Protein AF-A0A3E0Q5H1-F1 (afdb_monomer)

Foldseek 3Di:
DPPPPDPDDPPQDPVRVVVVVVVVVVVLVQQLVLQCLAPQLVVQCPDPVAPRHNVVCSVFNWWWFDAQFKIKTGTPVVRCVVCVPPDRHDDGDTHHHHNHHDDDRPDIDMGTDPPHPVVVVVVVLVVVLVLLDPVQSVLSVVPVVDDPVVSVVPDDPVNVVSVVVRVVD

Secondary structure (DSSP, 8-state):
-------PPTT--HHHHHHHHHHHHHHHHHHHHHHHT-HHHHHHHH-TTSS--HHHHHHS-EEEEE-SSEEEEEEHHHHHHHHTT---SS--EEEPPPTT----SSS-EEEE-TT-HHHHHHHHHHHHHHHHHHHHTHHHHHHHHS-HHHHHHT--HHHHHHHHHHS--

Structure (mmCIF, N/CA/C/O backbone):
data_AF-A0A3E0Q5H1-F1
#
_entry.id   AF-A0A3E0Q5H1-F1
#
loop_
_atom_site.group_PDB
_atom_site.id
_atom_site.type_symbol
_atom_site.label_atom_id
_atom_site.label_alt_id
_atom_site.label_comp_id
_atom_site.label_asym_i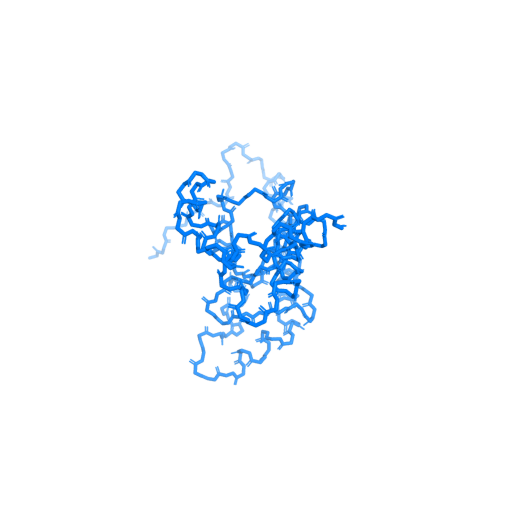d
_atom_site.label_entity_id
_atom_site.label_seq_id
_atom_site.pdbx_PDB_ins_code
_atom_site.Cartn_x
_atom_site.Cartn_y
_atom_site.Cartn_z
_atom_site.occupancy
_atom_site.B_iso_or_equiv
_atom_site.auth_seq_id
_atom_site.auth_comp_id
_atom_site.auth_asym_id
_atom_site.auth_atom_id
_atom_site.pdbx_PDB_model_num
ATOM 1 N N . MET A 1 1 ? 2.145 16.270 -31.213 1.00 40.28 1 MET A N 1
ATOM 2 C CA . MET A 1 1 ? 3.213 15.484 -30.562 1.00 40.28 1 MET A CA 1
ATOM 3 C C . MET A 1 1 ? 3.253 15.881 -29.100 1.00 40.28 1 MET A C 1
ATOM 5 O O . MET A 1 1 ? 3.239 17.083 -28.852 1.00 40.28 1 MET A O 1
ATOM 9 N N . PRO A 1 2 ? 3.232 14.939 -28.144 1.00 44.12 2 PRO A N 1
ATOM 10 C CA . PRO A 1 2 ? 3.470 15.303 -26.755 1.00 44.12 2 PRO A CA 1
ATOM 11 C C . PRO A 1 2 ? 4.895 15.873 -26.646 1.00 44.12 2 PRO A C 1
ATOM 13 O O . PRO A 1 2 ? 5.780 15.399 -27.365 1.00 44.12 2 PRO A O 1
ATOM 16 N N . PRO A 1 3 ? 5.130 16.910 -25.826 1.00 48.12 3 PRO A N 1
ATOM 17 C CA . PRO A 1 3 ? 6.466 17.459 -25.647 1.00 48.12 3 PRO A CA 1
ATOM 18 C C . PRO A 1 3 ? 7.399 16.336 -25.187 1.00 48.12 3 PRO A C 1
ATOM 20 O O . PRO A 1 3 ? 7.124 15.653 -24.199 1.00 48.12 3 PRO A O 1
ATOM 23 N N . HIS A 1 4 ? 8.488 16.115 -25.927 1.00 56.28 4 HIS A N 1
ATOM 24 C CA . HIS A 1 4 ? 9.562 15.225 -25.504 1.00 56.28 4 HIS A CA 1
ATOM 25 C C . HIS A 1 4 ? 10.225 15.849 -24.276 1.00 56.28 4 HIS A C 1
ATOM 27 O O . HIS A 1 4 ? 11.179 16.616 -24.386 1.00 56.28 4 HIS A O 1
ATOM 33 N N . HIS A 1 5 ? 9.695 15.557 -23.091 1.00 72.00 5 HIS A N 1
ATOM 34 C CA . HIS A 1 5 ? 10.405 15.839 -21.858 1.00 72.00 5 HIS A CA 1
ATOM 35 C C . HIS A 1 5 ? 11.673 14.986 -21.869 1.00 72.00 5 HIS A C 1
ATOM 37 O O . HIS A 1 5 ? 11.610 13.755 -21.873 1.00 72.00 5 HIS A O 1
ATOM 43 N N . SER A 1 6 ? 12.829 15.646 -21.944 1.00 82.94 6 SER A N 1
ATOM 44 C CA . SER A 1 6 ? 14.112 14.967 -21.809 1.00 82.94 6 SER A CA 1
ATOM 45 C C . SER A 1 6 ? 14.148 14.247 -20.463 1.00 82.94 6 SER A C 1
ATOM 47 O O . SER A 1 6 ? 13.883 14.848 -19.425 1.00 82.94 6 SER A O 1
ATOM 49 N N . LEU A 1 7 ? 14.486 12.957 -20.481 1.00 87.12 7 LEU A N 1
ATOM 50 C CA . LEU A 1 7 ? 14.684 12.157 -19.269 1.00 87.12 7 LEU A CA 1
ATOM 51 C C . LEU A 1 7 ? 16.069 12.381 -18.641 1.00 87.12 7 LEU A C 1
ATOM 53 O O . LEU A 1 7 ? 16.389 11.737 -17.638 1.00 87.12 7 LEU A O 1
ATOM 57 N N . ARG A 1 8 ? 16.909 13.229 -19.251 1.00 90.94 8 ARG A N 1
ATOM 58 C CA . ARG A 1 8 ? 18.244 13.582 -18.752 1.00 90.94 8 ARG A CA 1
ATOM 59 C C . ARG A 1 8 ? 18.145 14.597 -17.623 1.00 90.94 8 ARG A C 1
ATOM 61 O O . ARG A 1 8 ? 17.337 15.522 -17.690 1.00 90.94 8 ARG A O 1
ATOM 68 N N . PHE A 1 9 ? 18.997 14.440 -16.617 1.00 91.69 9 PHE A N 1
ATOM 69 C CA . PHE A 1 9 ? 19.185 15.484 -15.614 1.00 91.69 9 PHE A CA 1
ATOM 70 C C . PHE A 1 9 ? 20.115 16.585 -16.148 1.00 91.69 9 PHE A C 1
ATOM 72 O O . PHE A 1 9 ? 20.921 16.315 -17.045 1.00 91.69 9 PHE A O 1
ATOM 79 N N . PRO A 1 10 ? 20.013 17.826 -15.633 1.00 92.25 10 PRO A N 1
ATOM 80 C CA . PRO A 1 10 ? 20.987 18.868 -15.940 1.00 92.25 10 PRO A CA 1
ATOM 81 C C . PRO A 1 10 ? 22.409 18.373 -15.652 1.00 92.25 10 PRO A C 1
ATOM 83 O O . PRO A 1 10 ? 22.630 17.731 -14.628 1.00 92.25 10 PRO A O 1
ATOM 86 N N . GLU A 1 11 ? 23.344 18.655 -16.564 1.00 92.19 11 GLU A N 1
ATOM 87 C CA . GLU A 1 11 ? 24.779 18.330 -16.430 1.00 92.19 11 GLU A CA 1
ATOM 88 C C . GLU A 1 11 ? 25.123 16.826 -16.386 1.00 92.19 11 GLU A C 1
ATOM 90 O O . GLU A 1 11 ? 26.264 16.445 -16.133 1.00 92.19 11 GLU A O 1
ATOM 95 N N . GLU A 1 12 ? 24.165 15.943 -16.676 1.00 94.44 12 GLU A N 1
ATOM 96 C CA . GLU A 1 12 ? 24.401 14.500 -16.692 1.00 94.44 12 GLU A CA 1
ATOM 97 C C . GLU A 1 12 ? 25.233 14.072 -17.912 1.00 94.44 12 GLU A C 1
ATOM 99 O O . GLU A 1 12 ? 24.837 14.294 -19.064 1.00 94.44 12 GLU A O 1
ATOM 104 N N . THR A 1 13 ? 26.368 13.407 -17.665 1.00 96.06 13 THR A N 1
ATOM 105 C CA . THR A 1 13 ? 27.191 12.830 -18.737 1.00 96.06 13 THR A CA 1
ATOM 106 C C . THR A 1 13 ? 26.447 11.712 -19.464 1.00 96.06 13 THR A C 1
ATOM 108 O O . THR A 1 13 ? 25.480 11.133 -18.959 1.00 96.06 13 THR A O 1
ATOM 111 N N . GLU A 1 14 ? 26.892 11.377 -20.672 1.00 94.56 14 GLU A N 1
ATOM 112 C CA . GLU A 1 14 ? 26.275 10.302 -21.446 1.00 94.56 14 GLU A CA 1
ATOM 113 C C . GLU A 1 14 ? 26.394 8.940 -20.750 1.00 94.56 14 GLU A C 1
ATOM 115 O O . GLU A 1 14 ? 25.411 8.197 -20.681 1.00 94.56 14 GLU A O 1
ATOM 120 N N . GLU A 1 15 ? 27.550 8.644 -20.156 1.00 96.06 15 GLU A N 1
ATOM 121 C CA . GLU A 1 15 ? 27.784 7.415 -19.400 1.00 96.06 15 GLU A CA 1
ATOM 122 C C . GLU A 1 15 ? 26.885 7.340 -18.161 1.00 96.06 15 GLU A C 1
ATOM 124 O O . GLU A 1 15 ? 26.296 6.291 -17.885 1.00 96.06 15 GLU A O 1
ATOM 129 N N . ALA A 1 16 ? 26.731 8.453 -17.433 1.00 95.19 16 ALA A N 1
ATOM 130 C CA . ALA A 1 16 ? 25.869 8.524 -16.257 1.00 95.19 16 ALA A CA 1
ATOM 131 C C . ALA A 1 16 ? 24.393 8.315 -16.629 1.00 95.19 16 ALA A C 1
ATOM 133 O O . ALA A 1 16 ? 23.703 7.512 -15.989 1.00 95.19 16 ALA A O 1
ATOM 134 N N . PHE A 1 17 ? 23.938 8.966 -17.705 1.00 95.00 17 PHE A N 1
ATOM 135 C CA . PHE A 1 17 ? 22.589 8.802 -18.239 1.00 95.00 17 PHE A CA 1
ATOM 136 C C . PHE A 1 17 ? 22.320 7.354 -18.646 1.00 95.00 17 PHE A C 1
ATOM 138 O O . PHE A 1 17 ? 21.333 6.761 -18.204 1.00 95.00 17 PHE A O 1
ATOM 145 N N . ARG A 1 18 ? 23.215 6.757 -19.443 1.00 95.00 18 ARG A N 1
ATOM 146 C CA . ARG A 1 18 ? 23.083 5.371 -19.903 1.00 95.00 18 ARG A CA 1
ATOM 147 C C . ARG A 1 18 ? 23.010 4.404 -18.726 1.00 95.00 18 ARG A C 1
ATOM 149 O O . ARG A 1 18 ? 22.063 3.624 -18.638 1.00 95.00 18 ARG A O 1
ATOM 156 N N . ALA A 1 19 ? 23.941 4.516 -17.780 1.00 95.00 19 ALA A N 1
ATOM 157 C CA . ALA A 1 19 ? 23.970 3.655 -16.605 1.00 95.00 19 ALA A CA 1
ATOM 158 C C . ALA A 1 19 ? 22.699 3.805 -15.748 1.00 95.00 19 ALA A C 1
ATOM 160 O O . ALA A 1 19 ? 22.205 2.829 -15.181 1.00 95.00 19 ALA A O 1
ATOM 161 N N . ARG A 1 20 ? 22.135 5.016 -15.645 1.00 95.50 20 ARG A N 1
ATOM 162 C CA . ARG A 1 20 ? 20.870 5.241 -14.937 1.00 95.50 20 ARG A CA 1
ATOM 163 C C . ARG A 1 20 ? 19.684 4.626 -15.672 1.00 95.50 20 ARG A C 1
ATOM 165 O O . ARG A 1 20 ? 18.890 3.951 -15.022 1.00 95.50 20 ARG A O 1
ATOM 172 N N . VAL A 1 21 ? 19.554 4.835 -16.982 1.00 94.94 21 VAL A N 1
ATOM 173 C CA . VAL A 1 21 ? 18.447 4.274 -17.775 1.00 94.94 21 VAL A CA 1
ATOM 174 C C . VAL A 1 21 ? 18.481 2.750 -17.750 1.00 94.94 21 VAL A C 1
ATOM 176 O O . VAL A 1 21 ? 17.442 2.139 -17.522 1.00 94.94 21 VAL A O 1
ATOM 179 N N . GLU A 1 22 ? 19.656 2.133 -17.895 1.00 95.25 22 GLU A N 1
ATOM 180 C CA . GLU A 1 22 ? 19.814 0.676 -17.806 1.00 95.25 22 GLU A CA 1
ATOM 181 C C . GLU A 1 22 ? 19.357 0.149 -16.436 1.00 95.25 22 GLU A C 1
ATOM 183 O O . GLU A 1 22 ? 18.549 -0.780 -16.365 1.00 95.25 22 GLU A O 1
ATOM 188 N N . ARG A 1 23 ? 19.778 0.792 -15.336 1.00 94.81 23 ARG A N 1
ATOM 189 C CA . ARG A 1 23 ? 19.316 0.428 -13.984 1.00 94.81 23 ARG A CA 1
ATOM 190 C C . ARG A 1 23 ? 17.805 0.590 -13.820 1.00 94.81 23 ARG A C 1
ATOM 192 O O . ARG A 1 23 ? 17.149 -0.303 -13.287 1.00 94.81 23 ARG A O 1
ATOM 199 N N . VAL A 1 24 ? 17.245 1.712 -14.270 1.00 93.38 24 VAL A N 1
ATOM 200 C CA . VAL A 1 24 ? 15.806 1.991 -14.157 1.00 93.38 24 VAL A CA 1
ATOM 201 C C . VAL A 1 24 ? 14.990 1.004 -14.989 1.00 93.38 24 VAL A C 1
ATOM 203 O O . VAL A 1 24 ? 13.967 0.532 -14.508 1.00 93.38 24 VAL A O 1
ATOM 206 N N . ALA A 1 25 ? 15.448 0.636 -16.187 1.00 94.12 25 ALA A N 1
ATOM 207 C CA . ALA A 1 25 ? 14.776 -0.345 -17.033 1.00 94.12 25 ALA A CA 1
ATOM 208 C C . ALA A 1 25 ? 14.705 -1.726 -16.363 1.00 94.12 25 ALA A C 1
ATOM 210 O O . ALA A 1 25 ? 13.656 -2.369 -16.386 1.00 94.12 25 ALA A O 1
ATOM 211 N N . VAL A 1 26 ? 15.791 -2.158 -15.711 1.00 95.75 26 VAL A N 1
ATOM 212 C CA . VAL A 1 26 ? 15.808 -3.413 -14.942 1.00 95.75 26 VAL A CA 1
ATOM 213 C C . VAL A 1 26 ? 14.817 -3.355 -13.781 1.00 95.75 26 VAL A C 1
ATOM 215 O O . VAL A 1 26 ? 14.027 -4.283 -13.614 1.00 95.75 26 VAL A O 1
ATOM 218 N N . ILE A 1 27 ? 14.814 -2.263 -13.012 1.00 95.12 27 ILE A N 1
ATOM 219 C CA . ILE A 1 27 ? 13.880 -2.077 -11.892 1.00 95.12 27 ILE A CA 1
ATOM 220 C C . ILE A 1 27 ? 12.432 -2.081 -12.396 1.00 95.12 27 ILE A C 1
ATOM 222 O O . ILE A 1 27 ? 11.606 -2.819 -11.868 1.00 95.12 27 ILE A O 1
ATOM 226 N N . ALA A 1 28 ? 12.128 -1.307 -13.439 1.00 94.75 28 ALA A N 1
ATOM 227 C CA . ALA A 1 28 ? 10.790 -1.217 -14.015 1.00 94.75 28 ALA A CA 1
ATOM 228 C C . ALA A 1 28 ? 10.285 -2.586 -14.487 1.00 94.75 28 ALA A C 1
ATOM 230 O O . ALA A 1 28 ? 9.157 -2.958 -14.171 1.00 94.75 28 ALA A O 1
ATOM 231 N N . ARG A 1 29 ? 11.136 -3.367 -15.168 1.00 97.06 29 ARG A N 1
ATOM 232 C CA . ARG A 1 29 ? 10.801 -4.733 -15.585 1.00 97.06 29 ARG A CA 1
ATOM 233 C C . ARG A 1 29 ? 10.424 -5.609 -14.390 1.00 97.06 29 ARG A C 1
ATOM 235 O O . ARG A 1 29 ? 9.367 -6.225 -14.419 1.00 97.06 29 ARG A O 1
ATOM 242 N N . VAL A 1 30 ? 11.238 -5.607 -13.333 1.00 97.81 30 VAL A N 1
ATOM 243 C CA . VAL A 1 30 ? 10.979 -6.403 -12.119 1.00 97.81 30 VAL A CA 1
ATOM 244 C C . VAL A 1 30 ? 9.661 -6.003 -11.452 1.00 97.81 30 VAL A C 1
ATOM 246 O O . VAL A 1 30 ? 8.897 -6.870 -11.037 1.00 97.81 30 VAL A O 1
ATOM 249 N N . LEU A 1 31 ? 9.365 -4.703 -11.362 1.00 97.56 31 LEU A N 1
ATOM 250 C CA . LEU A 1 31 ? 8.116 -4.221 -10.761 1.00 97.56 31 LEU A CA 1
ATOM 251 C C . LEU A 1 31 ? 6.886 -4.626 -11.586 1.00 97.56 31 LEU A C 1
ATOM 253 O O . LEU A 1 31 ? 5.883 -5.048 -11.014 1.00 97.56 31 LEU A O 1
ATOM 257 N N . VAL A 1 32 ? 6.969 -4.535 -12.916 1.00 97.44 32 VAL A N 1
ATOM 258 C CA . VAL A 1 32 ? 5.885 -4.936 -13.825 1.00 97.44 32 VAL A CA 1
ATOM 259 C C . VAL A 1 32 ? 5.655 -6.444 -13.786 1.00 97.44 32 VAL A C 1
ATOM 261 O O . VAL A 1 32 ? 4.514 -6.878 -13.649 1.00 97.44 32 VAL A O 1
ATOM 264 N N . GLU A 1 33 ? 6.715 -7.248 -13.874 1.00 98.06 33 GLU A N 1
ATOM 265 C CA . GLU A 1 33 ? 6.614 -8.711 -13.812 1.00 98.06 33 GLU A CA 1
ATOM 266 C C . GLU A 1 33 ? 5.992 -9.165 -12.487 1.00 98.06 33 GLU A C 1
ATOM 268 O O . GLU A 1 33 ? 5.063 -9.970 -12.487 1.00 98.06 33 GLU A O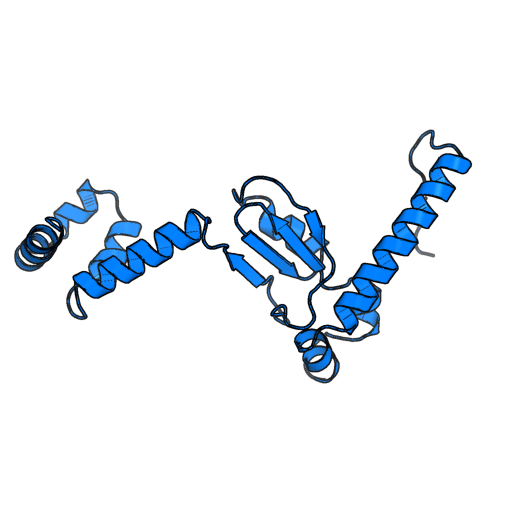 1
ATOM 273 N N . ALA A 1 34 ? 6.429 -8.588 -11.365 1.00 98.25 34 ALA A N 1
ATOM 274 C CA . ALA A 1 34 ? 5.861 -8.880 -10.053 1.00 98.25 34 ALA A CA 1
ATOM 275 C C . ALA A 1 34 ? 4.386 -8.457 -9.929 1.00 98.25 34 ALA A C 1
ATOM 277 O O . ALA A 1 34 ? 3.588 -9.180 -9.337 1.00 98.25 34 ALA A O 1
ATOM 278 N N . CYS A 1 35 ? 4.008 -7.312 -10.507 1.00 97.50 35 CYS A N 1
ATOM 279 C CA . CYS A 1 35 ? 2.617 -6.863 -10.548 1.00 97.50 35 CYS A CA 1
ATOM 280 C C . CYS A 1 35 ? 1.730 -7.852 -11.316 1.00 97.50 35 CYS A C 1
ATOM 282 O O . CYS A 1 35 ? 0.661 -8.205 -10.835 1.00 97.50 35 CYS A O 1
ATOM 284 N N . LEU A 1 36 ? 2.167 -8.319 -12.490 1.00 97.44 36 LEU A N 1
ATOM 285 C CA . LEU A 1 36 ? 1.400 -9.258 -13.319 1.00 97.44 36 LEU A CA 1
ATOM 286 C C . LEU A 1 36 ? 1.370 -10.684 -12.744 1.00 97.44 36 LEU A C 1
ATOM 288 O O . LEU A 1 36 ? 0.468 -11.459 -13.058 1.00 97.44 36 LEU A O 1
ATOM 292 N N . ALA A 1 37 ? 2.338 -11.037 -11.898 1.00 97.94 37 ALA A N 1
ATOM 293 C CA . ALA A 1 37 ? 2.385 -12.321 -11.202 1.00 97.94 37 ALA A CA 1
ATOM 294 C C . ALA A 1 37 ? 1.502 -12.377 -9.939 1.00 97.94 37 ALA A C 1
ATOM 296 O O . ALA A 1 37 ? 1.332 -13.452 -9.368 1.00 97.94 37 ALA A O 1
ATOM 297 N N . ASN A 1 38 ? 0.964 -11.247 -9.472 1.00 98.25 38 ASN A N 1
ATOM 298 C CA . ASN A 1 38 ? 0.113 -11.206 -8.286 1.00 98.25 38 ASN A CA 1
ATOM 299 C C . ASN A 1 38 ? -1.295 -11.747 -8.573 1.00 98.25 38 ASN A C 1
ATOM 301 O O . ASN A 1 38 ? -1.920 -11.366 -9.563 1.00 98.25 38 ASN A O 1
ATOM 305 N N . HIS A 1 39 ? -1.807 -12.593 -7.676 1.00 97.88 39 HIS A N 1
ATOM 306 C CA . HIS A 1 39 ? -3.093 -13.272 -7.849 1.00 97.88 39 HIS A CA 1
ATOM 307 C C . HIS A 1 39 ? -4.266 -12.287 -7.922 1.00 97.88 39 HIS A C 1
ATOM 309 O O . HIS A 1 39 ? -5.073 -12.364 -8.845 1.00 97.88 39 HIS A O 1
ATOM 315 N N . CYS A 1 40 ? -4.324 -11.304 -7.017 1.00 96.88 40 CYS A N 1
ATOM 316 C CA . CYS A 1 40 ? -5.386 -10.300 -7.032 1.00 96.88 40 CYS A CA 1
ATOM 317 C C . CYS A 1 40 ? -5.329 -9.451 -8.309 1.00 96.88 40 CYS A C 1
ATOM 319 O O . CYS A 1 40 ? -6.360 -9.182 -8.906 1.00 96.88 40 CYS A O 1
ATOM 321 N N . VAL A 1 41 ? -4.142 -9.058 -8.784 1.00 96.81 41 VAL A N 1
ATOM 322 C CA . VAL A 1 41 ? -4.017 -8.315 -10.052 1.00 96.81 41 VAL A CA 1
ATOM 323 C C . VAL A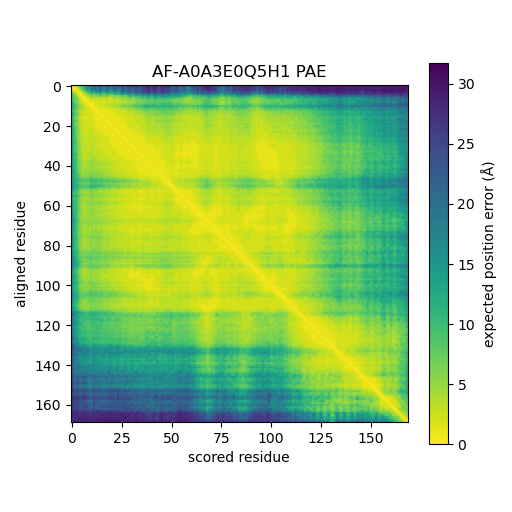 1 41 ? -4.526 -9.136 -11.236 1.00 96.81 41 VAL A C 1
ATOM 325 O O . VAL A 1 41 ? -5.205 -8.587 -12.098 1.00 96.81 41 VAL A O 1
ATOM 328 N N . GLN A 1 42 ? -4.238 -10.438 -11.283 1.00 97.50 42 GLN A N 1
ATOM 329 C CA . GLN A 1 42 ? -4.758 -11.314 -12.336 1.00 97.50 42 GLN A CA 1
ATOM 330 C C . GLN A 1 42 ? -6.286 -11.408 -12.294 1.00 97.50 42 GLN A C 1
ATOM 332 O O . GLN A 1 42 ? -6.925 -11.304 -13.337 1.00 97.50 42 GLN A O 1
ATOM 337 N N . GLU A 1 43 ? -6.877 -11.551 -11.106 1.00 97.00 43 GLU A N 1
ATOM 338 C CA . GLU A 1 43 ? -8.335 -11.513 -10.929 1.00 97.00 43 GLU A CA 1
ATOM 339 C C . GLU A 1 43 ? -8.922 -10.185 -11.424 1.00 97.00 43 GLU A C 1
ATOM 341 O O . GLU A 1 43 ? -9.869 -10.189 -12.204 1.00 97.00 43 GLU A O 1
ATOM 346 N N . LEU A 1 44 ? -8.305 -9.058 -11.052 1.00 95.81 44 LEU A N 1
ATOM 347 C CA . LEU A 1 44 ? -8.732 -7.719 -11.463 1.00 95.81 44 LEU A CA 1
ATOM 348 C C . LEU A 1 44 ? -8.622 -7.490 -12.977 1.00 95.81 44 LEU A C 1
ATOM 350 O O . LEU A 1 44 ? -9.465 -6.805 -13.541 1.00 95.81 44 LEU A O 1
ATOM 354 N N . ILE A 1 45 ? -7.594 -8.036 -13.636 1.00 96.31 45 ILE A N 1
ATOM 355 C CA . ILE A 1 45 ? -7.431 -7.956 -15.100 1.00 96.31 45 ILE A CA 1
ATOM 356 C C . ILE A 1 45 ? -8.498 -8.786 -15.824 1.00 96.31 45 ILE A C 1
ATOM 358 O O . ILE A 1 45 ? -8.921 -8.422 -16.921 1.00 96.31 45 ILE A O 1
ATOM 362 N N . ASN A 1 46 ? -8.909 -9.909 -15.236 1.00 96.06 46 ASN A N 1
ATOM 363 C CA . ASN A 1 46 ? -9.909 -10.800 -15.820 1.00 96.06 46 ASN A CA 1
ATOM 364 C C . ASN A 1 46 ? -11.351 -10.315 -15.601 1.00 96.06 46 ASN A C 1
ATOM 366 O O . ASN A 1 46 ? -12.269 -10.878 -16.200 1.00 96.06 46 ASN A O 1
ATOM 370 N N . ASP A 1 47 ? -11.557 -9.291 -14.772 1.00 95.06 47 ASP A N 1
ATOM 371 C CA . ASP A 1 47 ? -12.860 -8.679 -14.537 1.00 95.06 47 ASP A CA 1
ATOM 372 C C . ASP A 1 47 ? -13.112 -7.524 -15.531 1.00 95.06 47 ASP A C 1
ATOM 374 O O . ASP A 1 47 ? -12.473 -6.470 -15.435 1.00 95.06 47 ASP A O 1
ATOM 378 N N . PRO A 1 48 ? -14.052 -7.675 -16.487 1.00 91.69 48 PRO A N 1
ATOM 379 C CA . PRO A 1 48 ? -14.326 -6.651 -17.491 1.00 91.69 48 PRO A CA 1
ATOM 380 C C . PRO A 1 48 ? -15.013 -5.397 -16.926 1.00 91.69 48 PRO A C 1
ATOM 382 O O . PRO A 1 48 ? -15.076 -4.385 -17.626 1.00 91.69 48 PRO A O 1
ATOM 385 N N . GLU A 1 49 ? -15.546 -5.438 -15.700 1.00 92.94 49 GLU A N 1
ATOM 386 C CA . GLU A 1 49 ? -16.181 -4.280 -15.057 1.00 92.94 49 GLU A CA 1
ATOM 387 C C . GLU A 1 49 ? -15.159 -3.341 -14.398 1.00 92.94 49 GLU A C 1
ATOM 389 O O . GLU A 1 49 ? -15.494 -2.213 -14.019 1.00 92.94 49 GLU A O 1
ATOM 394 N N . LEU A 1 50 ? -13.903 -3.779 -14.272 1.00 89.62 50 LEU A N 1
ATOM 395 C CA . LEU A 1 50 ? -12.854 -3.045 -13.580 1.00 89.62 50 LEU A CA 1
ATOM 396 C C . LEU A 1 50 ? -11.875 -2.384 -14.562 1.00 89.62 50 LEU A C 1
ATOM 398 O O . LEU A 1 50 ? -11.567 -2.917 -15.625 1.00 89.62 50 LEU A O 1
ATOM 402 N N . PRO A 1 51 ? -11.307 -1.213 -14.215 1.00 83.69 51 PRO A N 1
ATOM 403 C CA . PRO A 1 51 ? -10.372 -0.492 -15.083 1.00 83.69 51 PRO A CA 1
ATOM 404 C C . PRO A 1 51 ? -8.954 -1.106 -15.110 1.00 83.69 51 PRO A C 1
ATOM 406 O O . PRO A 1 51 ? -7.989 -0.441 -15.510 1.00 83.69 51 PRO A O 1
ATOM 409 N N . TYR A 1 52 ? -8.799 -2.356 -14.669 1.00 87.75 52 TYR A N 1
ATOM 410 C CA . TYR A 1 52 ? -7.529 -3.070 -14.651 1.00 87.75 52 TYR A CA 1
ATOM 411 C C . TYR A 1 52 ? -7.314 -3.779 -15.983 1.00 87.75 52 TYR A C 1
ATOM 413 O O . TYR A 1 52 ? -8.085 -4.627 -16.404 1.00 87.75 52 TYR A O 1
ATOM 421 N N . THR A 1 53 ? -6.227 -3.430 -16.661 1.00 93.31 53 THR A N 1
ATOM 422 C CA . THR A 1 53 ? -5.796 -4.123 -17.875 1.00 93.31 53 THR A CA 1
ATOM 423 C C . THR A 1 53 ? -4.313 -4.411 -17.764 1.00 93.31 53 THR A C 1
ATOM 425 O O . THR A 1 53 ? -3.577 -3.646 -17.134 1.00 93.31 53 THR A O 1
ATOM 428 N N . GLU A 1 54 ? -3.842 -5.460 -18.437 1.00 94.88 54 GLU A N 1
ATOM 429 C CA . GLU A 1 54 ? -2.407 -5.746 -18.512 1.00 94.88 54 GLU A CA 1
ATOM 430 C C . GLU A 1 54 ? -1.618 -4.518 -19.003 1.00 94.88 54 GLU A C 1
ATOM 432 O O . GLU A 1 54 ? -0.557 -4.191 -18.471 1.00 94.88 54 GLU A O 1
ATOM 437 N N . ARG A 1 55 ? -2.174 -3.774 -19.971 1.00 94.25 55 ARG A N 1
ATOM 438 C CA . ARG A 1 55 ? -1.594 -2.521 -20.466 1.00 94.25 55 ARG A CA 1
ATOM 439 C C . ARG A 1 55 ? -1.415 -1.494 -19.348 1.00 94.25 55 ARG A C 1
ATOM 441 O O . ARG A 1 55 ? -0.328 -0.929 -19.237 1.00 94.25 55 ARG A O 1
ATOM 448 N N . ASN A 1 56 ? -2.444 -1.260 -18.535 1.00 90.81 56 ASN A N 1
ATOM 449 C CA . ASN A 1 56 ? -2.377 -0.300 -17.431 1.00 90.81 56 ASN A CA 1
ATOM 450 C C . ASN A 1 56 ? -1.348 -0.748 -16.385 1.00 90.81 56 ASN A C 1
ATOM 452 O O . ASN A 1 56 ? -0.515 0.058 -15.982 1.00 90.81 56 ASN A O 1
ATOM 456 N N . CYS A 1 57 ? -1.312 -2.038 -16.034 1.00 92.50 57 CYS A N 1
ATOM 457 C CA . CYS A 1 57 ? -0.319 -2.588 -15.106 1.00 92.50 57 CYS A CA 1
ATOM 458 C C . CYS A 1 57 ? 1.122 -2.477 -15.631 1.00 92.50 57 CYS A C 1
ATOM 460 O O . CYS A 1 57 ? 2.052 -2.288 -14.854 1.00 92.50 57 CYS A O 1
ATOM 462 N N . ARG A 1 58 ? 1.337 -2.561 -16.950 1.00 94.25 58 ARG A N 1
ATOM 463 C CA . ARG A 1 58 ? 2.660 -2.347 -17.563 1.00 94.25 58 ARG A CA 1
ATOM 464 C C . ARG A 1 58 ? 3.085 -0.879 -17.566 1.00 94.25 58 ARG A C 1
ATOM 466 O O . ARG A 1 58 ? 4.277 -0.598 -17.501 1.00 94.25 58 ARG A O 1
ATOM 473 N N . GLN A 1 59 ? 2.132 0.045 -17.676 1.00 91.31 59 GLN A N 1
ATOM 474 C CA . GLN A 1 59 ? 2.399 1.487 -17.672 1.00 91.31 59 GLN A CA 1
ATOM 475 C C . GLN A 1 59 ? 2.599 2.034 -16.258 1.00 91.31 59 GLN A C 1
ATOM 477 O O . GLN A 1 59 ? 3.491 2.850 -16.039 1.00 91.31 59 GLN A O 1
ATOM 482 N N . SER A 1 60 ? 1.778 1.575 -15.315 1.00 91.12 60 SER A N 1
ATOM 483 C CA . SER A 1 60 ? 1.813 1.978 -13.915 1.00 91.12 60 SER A CA 1
ATOM 484 C C . SER A 1 60 ? 1.536 0.757 -13.030 1.00 91.12 60 SER A C 1
ATOM 486 O O . SER A 1 60 ? 0.383 0.476 -12.695 1.00 91.12 60 SER A O 1
ATOM 488 N N . PRO A 1 61 ? 2.570 -0.042 -12.704 1.00 94.69 61 PRO A N 1
ATOM 489 C CA . PRO A 1 61 ? 2.381 -1.260 -11.931 1.00 94.69 61 PRO A CA 1
ATOM 490 C C . PRO A 1 61 ? 1.958 -0.953 -10.495 1.00 94.69 61 PRO A C 1
ATOM 492 O O . PRO A 1 61 ? 2.432 0.002 -9.869 1.00 94.69 61 PRO A O 1
ATOM 495 N N . THR A 1 62 ? 1.121 -1.829 -9.944 1.00 96.00 62 THR A N 1
ATOM 496 C CA . THR A 1 62 ? 0.886 -1.893 -8.502 1.00 96.00 62 THR A CA 1
ATOM 497 C C . THR A 1 62 ? 2.159 -2.379 -7.826 1.00 96.00 62 THR A C 1
ATOM 499 O O . THR A 1 62 ? 2.730 -3.408 -8.186 1.00 96.00 62 THR A O 1
ATOM 502 N N . VAL A 1 63 ? 2.615 -1.619 -6.839 1.00 97.06 63 VAL A N 1
ATOM 503 C CA . VAL A 1 63 ? 3.871 -1.845 -6.131 1.00 97.06 63 VAL A CA 1
ATOM 504 C C . VAL A 1 63 ? 3.642 -1.911 -4.632 1.00 97.06 63 VAL A C 1
ATOM 506 O O . VAL A 1 63 ? 2.596 -1.528 -4.102 1.00 97.06 63 VAL A O 1
ATOM 509 N N . ARG A 1 64 ? 4.673 -2.379 -3.938 1.00 97.69 64 ARG A N 1
ATOM 510 C CA . ARG A 1 64 ? 4.726 -2.470 -2.490 1.00 97.69 64 ARG A CA 1
ATOM 511 C C . ARG A 1 64 ? 5.652 -1.382 -1.955 1.00 97.69 64 ARG A C 1
ATOM 513 O O . ARG A 1 64 ? 6.856 -1.433 -2.173 1.00 97.69 64 ARG A O 1
ATOM 520 N N . LEU A 1 65 ? 5.116 -0.400 -1.238 1.00 97.31 65 LEU A N 1
ATOM 521 C CA . LEU A 1 65 ? 5.906 0.613 -0.536 1.00 97.31 65 LEU A CA 1
ATOM 522 C C . LEU A 1 65 ? 6.086 0.195 0.916 1.00 97.31 65 LEU A C 1
ATOM 524 O O . LEU A 1 65 ? 5.159 0.287 1.725 1.00 97.31 65 LEU A O 1
ATOM 528 N N . GLU A 1 66 ? 7.285 -0.263 1.253 1.00 97.31 66 GLU A N 1
ATOM 529 C CA . GLU A 1 66 ? 7.615 -0.636 2.620 1.00 97.31 66 GLU A CA 1
ATOM 530 C C . GLU A 1 66 ? 8.061 0.572 3.445 1.00 97.31 66 GLU A C 1
ATOM 532 O O . GLU A 1 66 ? 8.866 1.393 3.011 1.00 97.31 66 GLU A O 1
ATOM 537 N N . TYR A 1 67 ? 7.557 0.622 4.673 1.00 96.62 67 TYR A N 1
ATOM 538 C CA . TYR A 1 67 ? 8.030 1.455 5.767 1.00 96.62 67 TYR A CA 1
ATOM 539 C C . TYR A 1 67 ? 8.348 0.563 6.973 1.00 96.62 67 TYR A C 1
ATOM 541 O O . TYR A 1 67 ? 7.937 -0.605 7.052 1.00 96.62 67 TYR A O 1
ATOM 549 N N . GLU A 1 68 ? 9.031 1.137 7.957 1.00 95.69 68 GLU A N 1
ATOM 550 C CA . GLU A 1 68 ? 9.398 0.461 9.206 1.00 95.69 68 GLU A CA 1
ATOM 551 C C . GLU A 1 68 ? 8.189 -0.134 9.957 1.00 95.69 68 GLU A C 1
ATOM 553 O O . GLU A 1 68 ? 8.278 -1.227 10.519 1.00 95.69 68 GLU A O 1
ATOM 558 N N . GLN A 1 69 ? 7.041 0.551 9.955 1.00 96.12 69 GLN A N 1
ATOM 559 C CA . GLN A 1 69 ? 5.841 0.139 10.697 1.00 96.12 69 GLN A CA 1
ATOM 560 C C . GLN A 1 69 ? 4.668 -0.309 9.816 1.00 96.12 69 GLN A C 1
ATOM 562 O O . GLN A 1 69 ? 3.659 -0.788 10.341 1.00 96.12 69 GLN A O 1
ATOM 567 N N . ALA A 1 70 ? 4.737 -0.134 8.500 1.00 96.69 70 ALA A N 1
ATOM 568 C CA . ALA A 1 70 ? 3.615 -0.435 7.616 1.00 96.69 70 ALA A CA 1
ATOM 569 C C . ALA A 1 70 ? 4.067 -0.691 6.180 1.00 96.69 70 ALA A C 1
ATOM 571 O O . ALA A 1 70 ? 5.195 -0.392 5.802 1.00 96.69 70 ALA A O 1
ATOM 572 N N . VAL A 1 71 ? 3.158 -1.230 5.383 1.00 97.31 71 VAL A N 1
ATOM 573 C CA . VAL A 1 71 ? 3.315 -1.410 3.944 1.00 97.31 71 VAL A CA 1
ATOM 574 C C . VAL A 1 71 ? 2.107 -0.783 3.266 1.00 97.31 71 VAL A C 1
ATOM 576 O O . VAL A 1 71 ? 0.978 -1.037 3.687 1.00 97.31 71 VAL A O 1
ATOM 579 N N . ALA A 1 72 ? 2.340 0.037 2.245 1.00 97.44 72 ALA A N 1
ATOM 580 C CA . ALA A 1 72 ? 1.297 0.527 1.352 1.00 97.44 72 ALA A CA 1
ATOM 581 C C . ALA A 1 72 ? 1.353 -0.239 0.027 1.00 97.44 72 ALA A C 1
ATOM 583 O O . ALA A 1 72 ? 2.436 -0.429 -0.519 1.00 97.44 72 ALA A O 1
ATOM 584 N N . ILE A 1 73 ? 0.202 -0.677 -0.474 1.00 97.94 73 ILE A N 1
ATOM 585 C CA . ILE A 1 73 ? 0.073 -1.416 -1.733 1.00 97.94 73 ILE A CA 1
ATOM 586 C C . ILE A 1 73 ? -0.841 -0.631 -2.665 1.00 97.94 73 ILE A C 1
ATOM 588 O O . ILE A 1 73 ? -1.945 -0.248 -2.274 1.00 97.94 73 ILE A O 1
ATOM 592 N N . GLY A 1 74 ? -0.371 -0.385 -3.880 1.00 95.81 74 GLY A N 1
ATOM 593 C CA . GLY A 1 74 ? -1.086 0.385 -4.890 1.00 95.81 74 GLY A CA 1
ATOM 594 C C . GLY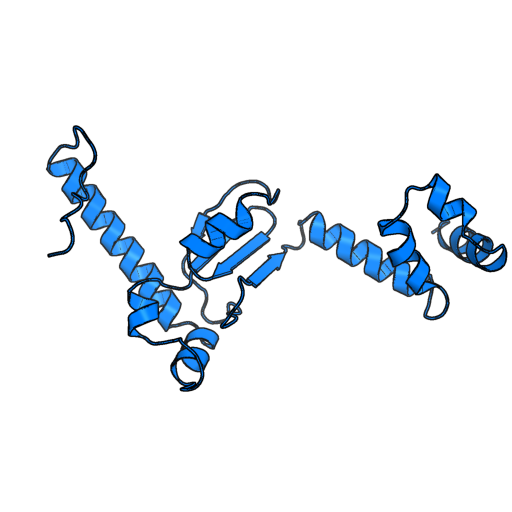 A 1 74 ? -0.134 0.926 -5.950 1.00 95.81 74 GLY A C 1
ATOM 595 O O . GLY A 1 74 ? 1.055 0.608 -5.968 1.00 95.81 74 GLY A O 1
ATOM 596 N N . GLU A 1 75 ? -0.656 1.771 -6.827 1.00 93.38 75 GLU A N 1
ATOM 597 C CA . GLU A 1 75 ? 0.154 2.505 -7.794 1.00 93.38 75 GLU A CA 1
ATOM 598 C C . GLU A 1 75 ? 1.164 3.428 -7.086 1.00 93.38 75 GLU A C 1
ATOM 600 O O . GLU A 1 75 ? 0.807 4.137 -6.142 1.00 93.38 75 GLU A O 1
ATOM 605 N N . LEU A 1 76 ? 2.413 3.477 -7.567 1.00 91.50 76 LEU A N 1
ATOM 606 C CA . LEU A 1 76 ? 3.512 4.212 -6.923 1.00 91.50 76 LEU A CA 1
ATOM 607 C C . LEU A 1 76 ? 3.165 5.676 -6.601 1.00 91.50 76 LEU A C 1
ATOM 609 O O . LEU A 1 76 ? 3.334 6.109 -5.460 1.00 91.50 76 LEU A O 1
ATOM 613 N N . GLY A 1 77 ? 2.674 6.438 -7.584 1.00 90.31 77 GLY A N 1
ATOM 614 C CA . GL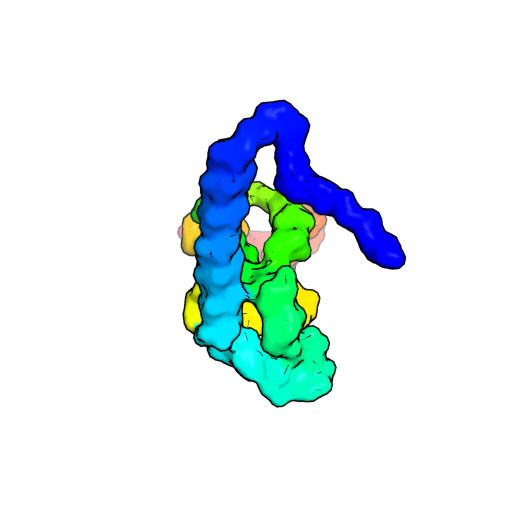Y A 1 77 ? 2.332 7.853 -7.397 1.00 90.31 77 GLY A CA 1
ATOM 615 C C . GLY A 1 77 ? 1.224 8.053 -6.361 1.00 90.31 77 GLY A C 1
ATOM 616 O O . GLY A 1 77 ? 1.358 8.861 -5.437 1.00 90.31 77 GLY A O 1
ATOM 617 N N . THR A 1 78 ? 0.169 7.248 -6.468 1.00 92.06 78 THR A N 1
ATOM 618 C CA . THR A 1 78 ? -0.976 7.255 -5.553 1.00 92.06 78 THR A CA 1
ATOM 619 C C . THR A 1 78 ? -0.561 6.855 -4.132 1.00 92.06 78 THR A C 1
ATOM 621 O O . THR A 1 78 ? -0.951 7.516 -3.166 1.00 92.06 78 THR A O 1
ATOM 624 N N . CYS A 1 79 ? 0.295 5.840 -3.970 1.00 94.44 79 CYS A N 1
ATOM 625 C CA . CYS A 1 79 ? 0.842 5.457 -2.672 1.00 94.44 79 CYS A CA 1
ATOM 626 C C . CYS A 1 79 ? 1.673 6.582 -2.054 1.00 94.44 79 CYS A C 1
ATOM 628 O O . CYS A 1 79 ? 1.401 6.949 -0.915 1.00 94.44 79 CYS A O 1
ATOM 630 N N . LEU A 1 80 ? 2.628 7.166 -2.788 1.00 94.19 80 LEU A N 1
ATOM 631 C CA . LEU A 1 80 ? 3.472 8.256 -2.279 1.00 94.19 80 LEU A CA 1
ATOM 632 C C . LEU A 1 80 ? 2.645 9.466 -1.822 1.00 94.19 80 LEU A C 1
ATOM 634 O O . LEU A 1 80 ? 2.925 10.055 -0.776 1.00 94.19 80 LEU A O 1
ATOM 638 N N . ALA A 1 81 ? 1.596 9.818 -2.570 1.00 94.50 81 ALA A N 1
ATOM 639 C CA . ALA A 1 81 ? 0.675 10.878 -2.178 1.00 94.50 81 ALA A CA 1
ATOM 640 C C . ALA A 1 81 ? -0.096 10.514 -0.896 1.00 94.50 81 ALA A C 1
ATOM 642 O O . ALA A 1 81 ? -0.159 11.310 0.044 1.00 94.50 81 ALA A O 1
ATOM 643 N N . ALA A 1 82 ? -0.641 9.296 -0.826 1.00 93.19 82 ALA A N 1
ATOM 644 C CA . ALA A 1 82 ? -1.453 8.834 0.297 1.00 93.19 82 ALA A CA 1
ATOM 645 C C . ALA A 1 82 ? -0.645 8.626 1.593 1.00 93.19 82 ALA A C 1
ATOM 647 O O . ALA A 1 82 ? -1.189 8.737 2.699 1.00 93.19 82 ALA A O 1
ATOM 648 N N . THR A 1 83 ? 0.652 8.329 1.481 1.00 94.75 83 THR A N 1
ATOM 649 C CA . THR A 1 83 ? 1.539 8.089 2.625 1.00 94.75 83 THR A CA 1
ATOM 650 C C . THR A 1 83 ? 2.301 9.329 3.089 1.00 94.75 83 THR A C 1
ATOM 652 O O . THR A 1 83 ? 2.878 9.300 4.175 1.00 94.75 83 THR A O 1
ATOM 655 N N . LYS A 1 84 ? 2.245 10.445 2.348 1.00 94.25 84 LYS A N 1
ATOM 656 C CA . LYS A 1 84 ? 2.972 11.695 2.647 1.00 94.25 84 LYS A CA 1
ATOM 657 C C . LYS A 1 84 ? 2.796 12.201 4.084 1.00 94.25 84 LYS A C 1
ATOM 659 O O . LYS A 1 84 ? 3.730 12.741 4.664 1.00 94.25 84 LYS A O 1
ATOM 664 N N . SER A 1 85 ? 1.607 12.043 4.664 1.00 91.44 85 SER A N 1
ATOM 665 C CA . SER A 1 85 ? 1.291 12.509 6.022 1.00 91.44 85 SER A CA 1
ATOM 666 C C . SER A 1 85 ? 1.355 11.402 7.085 1.00 91.44 85 SER A C 1
ATOM 668 O O . SER A 1 85 ? 0.809 11.564 8.178 1.00 91.44 85 SER A O 1
ATOM 670 N N . LYS A 1 86 ? 1.903 10.226 6.758 1.00 90.88 86 LYS A N 1
ATOM 671 C CA . LYS A 1 86 ? 1.923 9.066 7.654 1.00 90.88 86 LYS A CA 1
ATOM 672 C C . LYS A 1 86 ? 3.266 8.982 8.372 1.00 90.88 86 LYS A C 1
ATOM 674 O O . LYS A 1 86 ? 4.323 9.083 7.766 1.00 90.88 86 LYS A O 1
ATOM 679 N N . HIS A 1 87 ? 3.219 8.736 9.677 1.00 91.06 87 HIS A N 1
ATOM 680 C CA . HIS A 1 87 ? 4.408 8.600 10.518 1.00 91.06 87 HIS A CA 1
ATOM 681 C C . HIS A 1 87 ? 4.692 7.121 10.792 1.00 91.06 87 HIS A C 1
ATOM 683 O O . HIS A 1 87 ? 4.394 6.611 11.871 1.00 91.06 87 HIS A O 1
ATOM 689 N N . TRP A 1 88 ? 5.199 6.411 9.783 1.00 94.06 88 TRP A N 1
ATOM 690 C CA . TRP A 1 88 ? 5.457 4.964 9.853 1.00 94.06 88 TRP A CA 1
ATOM 691 C C . TRP A 1 88 ? 6.929 4.597 10.039 1.00 94.06 88 TRP A C 1
ATOM 693 O O . TRP A 1 88 ? 7.266 3.423 9.923 1.00 94.06 88 TRP A O 1
ATOM 703 N N . GLY A 1 89 ? 7.775 5.575 10.365 1.00 92.62 89 GLY A N 1
ATOM 704 C CA . GLY A 1 89 ? 9.214 5.389 10.530 1.00 92.62 89 GLY A CA 1
ATOM 705 C C . GLY A 1 89 ? 9.965 5.480 9.204 1.00 92.62 89 GLY A C 1
ATOM 706 O O . GLY A 1 89 ? 9.506 6.151 8.278 1.00 92.62 89 GLY A O 1
ATOM 707 N N . ALA A 1 90 ? 11.125 4.830 9.136 1.00 94.00 90 ALA A N 1
ATOM 708 C CA . ALA A 1 90 ? 11.996 4.869 7.961 1.00 94.00 90 ALA A CA 1
ATOM 709 C C . ALA A 1 90 ? 11.311 4.335 6.680 1.00 94.00 90 ALA A C 1
ATOM 711 O O . ALA A 1 90 ? 10.420 3.482 6.755 1.00 94.00 90 ALA A O 1
ATOM 712 N N . GLY A 1 91 ? 11.734 4.851 5.517 1.00 92.44 91 GLY A N 1
ATOM 713 C CA . GLY A 1 91 ? 11.188 4.543 4.187 1.00 92.44 91 GLY A CA 1
ATOM 714 C C . GLY A 1 91 ? 10.779 5.800 3.392 1.00 92.44 91 GLY A C 1
ATOM 715 O O . GLY A 1 91 ? 11.098 6.915 3.817 1.00 92.44 91 GLY A O 1
ATOM 716 N N . PRO A 1 92 ? 10.052 5.652 2.262 1.00 94.31 92 PRO A N 1
ATOM 717 C CA . PRO A 1 92 ? 9.609 4.389 1.661 1.00 94.31 92 PRO A CA 1
ATOM 718 C C . PRO A 1 92 ? 10.710 3.643 0.900 1.00 94.31 92 PRO A C 1
ATOM 720 O O . PRO A 1 92 ? 11.516 4.258 0.206 1.00 94.31 92 PRO A O 1
ATOM 723 N N . TRP A 1 93 ? 10.655 2.311 0.929 1.00 96.25 93 TRP A N 1
ATOM 724 C CA . TRP A 1 93 ? 11.337 1.450 -0.042 1.00 96.25 93 TRP A CA 1
ATOM 725 C C . TRP A 1 93 ? 10.328 0.922 -1.059 1.00 96.25 93 TRP A C 1
ATOM 727 O O . TRP A 1 93 ? 9.318 0.331 -0.677 1.00 96.25 93 TRP A O 1
ATOM 737 N N . VAL A 1 94 ? 10.596 1.134 -2.348 1.00 96.31 94 VAL A N 1
ATOM 738 C CA . VAL A 1 94 ? 9.775 0.580 -3.432 1.00 96.31 94 VAL A CA 1
ATOM 739 C C . VAL A 1 94 ? 10.215 -0.856 -3.679 1.00 96.31 94 VAL A C 1
ATOM 741 O O . VAL A 1 94 ? 11.349 -1.105 -4.079 1.00 96.31 94 VAL A O 1
ATOM 744 N N . MET A 1 95 ? 9.308 -1.790 -3.429 1.00 97.12 95 MET A N 1
ATOM 745 C CA . MET A 1 95 ? 9.528 -3.224 -3.526 1.00 97.12 95 MET A CA 1
ATOM 746 C C . MET A 1 95 ? 8.587 -3.830 -4.577 1.00 97.12 95 MET A C 1
ATOM 748 O O . MET A 1 95 ? 7.469 -3.331 -4.764 1.00 97.12 95 MET A O 1
ATOM 752 N N . PRO A 1 96 ? 9.003 -4.917 -5.250 1.00 97.50 96 PRO A N 1
ATOM 753 C CA . PRO A 1 96 ? 8.092 -5.705 -6.067 1.00 97.50 96 PRO A CA 1
ATOM 754 C C . PRO A 1 96 ? 6.943 -6.249 -5.215 1.00 97.50 96 PRO A C 1
ATOM 756 O O . PRO A 1 96 ? 7.106 -6.545 -4.024 1.00 97.50 96 PRO A O 1
ATOM 759 N N . LEU A 1 97 ? 5.777 -6.368 -5.843 1.00 97.12 97 LEU A N 1
ATOM 760 C CA . LEU A 1 97 ? 4.604 -6.977 -5.235 1.00 97.12 97 LEU A CA 1
ATOM 761 C C . LEU A 1 97 ? 4.862 -8.471 -4.984 1.00 97.12 97 LEU A C 1
ATOM 763 O O . LEU A 1 97 ? 5.549 -9.131 -5.765 1.00 97.12 97 LEU A O 1
ATOM 767 N N . ARG A 1 98 ? 4.336 -9.018 -3.887 1.00 97.31 98 ARG A N 1
ATOM 768 C CA . ARG A 1 98 ? 4.365 -10.472 -3.651 1.00 97.31 98 ARG A CA 1
ATOM 769 C C . ARG A 1 98 ? 3.171 -11.140 -4.344 1.00 97.31 98 ARG A C 1
ATOM 771 O O . ARG A 1 98 ? 2.152 -10.472 -4.503 1.00 97.31 98 ARG A O 1
ATOM 778 N N . PRO A 1 99 ? 3.236 -12.440 -4.684 1.00 97.12 99 PRO A N 1
ATOM 779 C CA . PRO A 1 99 ? 2.118 -13.140 -5.328 1.00 97.12 99 PRO A CA 1
ATOM 780 C C . PRO A 1 99 ? 0.788 -13.031 -4.564 1.00 97.12 99 PRO A C 1
ATOM 782 O O . PRO A 1 99 ? -0.250 -12.809 -5.178 1.00 97.12 99 PRO A O 1
ATOM 785 N N . ASP A 1 100 ? 0.850 -13.081 -3.229 1.00 96.88 100 ASP A N 1
ATOM 786 C CA . ASP A 1 100 ? -0.319 -13.061 -2.334 1.00 96.88 100 ASP A CA 1
ATOM 787 C C . ASP A 1 100 ? -0.548 -11.707 -1.638 1.00 96.88 100 ASP A C 1
ATOM 789 O O . ASP A 1 100 ? -1.320 -11.614 -0.681 1.00 96.88 100 ASP A O 1
ATOM 793 N N . ASP A 1 101 ? 0.161 -10.650 -2.048 1.00 97.25 101 ASP A N 1
ATOM 794 C CA . ASP A 1 101 ? -0.097 -9.321 -1.492 1.00 97.25 101 ASP A CA 1
ATOM 795 C C . ASP A 1 101 ? -1.524 -8.874 -1.882 1.00 97.25 101 ASP A C 1
ATOM 797 O O . ASP A 1 101 ? -1.881 -8.942 -3.060 1.00 97.25 101 ASP A O 1
ATOM 801 N N . PRO A 1 102 ? -2.349 -8.406 -0.928 1.00 95.38 102 PRO A N 1
ATOM 802 C CA . PRO A 1 102 ? -3.725 -8.023 -1.208 1.00 95.38 102 PRO A CA 1
ATOM 803 C C . PRO A 1 102 ? -3.769 -6.721 -2.012 1.00 95.38 102 PRO A C 1
ATOM 805 O O . PRO A 1 102 ? -3.236 -5.695 -1.573 1.00 95.38 102 PRO A O 1
ATOM 808 N N . VAL A 1 103 ? -4.448 -6.752 -3.159 1.00 95.56 103 VAL A N 1
ATOM 809 C CA . VAL A 1 103 ? -4.674 -5.583 -4.021 1.00 95.56 103 VAL A CA 1
ATOM 810 C C . VAL A 1 103 ? -6.165 -5.275 -4.081 1.00 95.56 103 VAL A C 1
ATOM 812 O O . VAL A 1 103 ? -6.982 -6.165 -4.288 1.00 95.56 103 VAL A O 1
ATOM 815 N N . ASP A 1 104 ? -6.509 -4.003 -3.894 1.00 92.25 104 ASP A N 1
ATOM 816 C CA . ASP A 1 104 ? -7.868 -3.484 -4.045 1.00 92.25 104 ASP A CA 1
ATOM 817 C C . ASP A 1 104 ? -7.949 -2.663 -5.340 1.00 92.25 104 ASP A C 1
ATOM 819 O O . ASP A 1 104 ? -7.030 -1.905 -5.662 1.00 92.25 104 ASP A O 1
ATOM 823 N N . ALA A 1 105 ? -9.046 -2.811 -6.084 1.00 89.44 105 ALA A N 1
ATOM 824 C CA . ALA A 1 105 ? -9.230 -2.167 -7.385 1.00 89.44 105 ALA A CA 1
ATOM 825 C C . ALA A 1 105 ? -9.263 -0.629 -7.309 1.00 89.44 105 ALA A C 1
ATOM 827 O O . ALA A 1 105 ? -8.922 0.048 -8.278 1.00 89.44 105 ALA A O 1
ATOM 828 N N . PHE A 1 106 ? -9.685 -0.071 -6.170 1.00 89.00 106 PHE A N 1
ATOM 829 C CA . PHE A 1 106 ? -10.017 1.349 -6.034 1.00 89.00 106 PHE A CA 1
ATOM 830 C C . PHE A 1 106 ? -9.246 2.057 -4.920 1.00 89.00 106 PHE A C 1
ATOM 832 O O . PHE A 1 106 ? -9.336 3.282 -4.788 1.00 89.00 106 PHE A O 1
ATOM 839 N N . ARG A 1 107 ? -8.537 1.318 -4.063 1.00 90.62 107 ARG A N 1
ATOM 840 C CA . ARG A 1 107 ? -7.931 1.861 -2.844 1.00 90.62 107 ARG A CA 1
ATOM 841 C C . ARG A 1 107 ? -6.490 1.421 -2.677 1.00 90.62 107 ARG A C 1
ATOM 843 O O . ARG A 1 107 ? -6.106 0.304 -2.991 1.00 90.62 107 ARG A O 1
ATOM 850 N N . VAL A 1 108 ? -5.711 2.297 -2.049 1.00 94.62 108 VAL A N 1
ATOM 851 C CA . VAL A 1 108 ? -4.407 1.916 -1.507 1.00 94.62 108 VAL A CA 1
ATOM 852 C C . VAL A 1 108 ? -4.625 1.036 -0.277 1.00 94.62 108 VAL A C 1
ATOM 854 O O . VAL A 1 108 ? -5.249 1.465 0.699 1.00 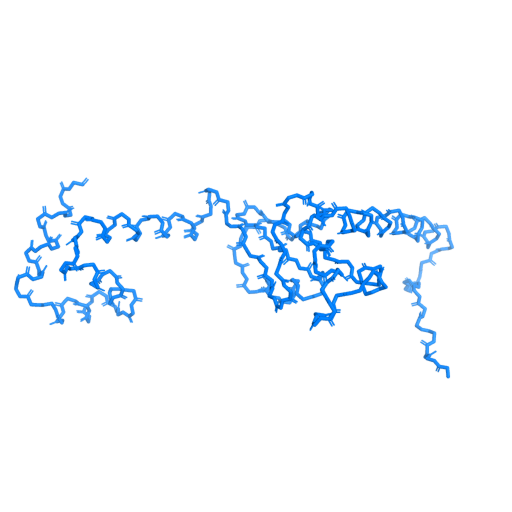94.62 108 VAL A O 1
ATOM 857 N N . GLY A 1 109 ? -4.086 -0.179 -0.312 1.00 95.69 109 GLY A N 1
ATOM 858 C CA . GLY A 1 109 ? -4.087 -1.101 0.819 1.00 95.69 109 GLY A CA 1
ATOM 859 C C . GLY A 1 109 ? -3.007 -0.733 1.835 1.00 95.69 109 GLY A C 1
ATOM 860 O O . GLY A 1 109 ? -1.877 -0.434 1.455 1.00 95.69 109 GLY A O 1
ATOM 861 N N . TYR A 1 110 ? -3.329 -0.770 3.132 1.00 95.62 110 TYR A N 1
ATOM 862 C CA . TYR A 1 110 ? -2.348 -0.592 4.208 1.00 95.62 110 TYR A CA 1
ATOM 863 C C . TYR A 1 110 ? -2.251 -1.847 5.066 1.00 95.62 110 TYR A C 1
ATOM 865 O O . TYR A 1 110 ? -3.220 -2.245 5.711 1.00 95.62 110 TYR A O 1
ATOM 873 N N . ILE A 1 111 ? -1.052 -2.417 5.144 1.00 94.81 111 ILE A N 1
ATOM 874 C CA . ILE A 1 111 ? -0.741 -3.538 6.027 1.00 94.81 111 ILE A CA 1
ATOM 875 C C . ILE A 1 111 ? 0.128 -3.010 7.164 1.00 94.81 111 ILE A C 1
ATOM 877 O O . ILE A 1 111 ? 1.297 -2.673 6.974 1.00 94.81 111 ILE A O 1
ATOM 881 N N . TYR A 1 112 ? -0.443 -2.919 8.364 1.00 94.50 112 TYR A N 1
ATOM 882 C CA . TYR A 1 112 ? 0.302 -2.517 9.553 1.00 94.50 112 TYR A CA 1
ATOM 883 C C . TYR A 1 112 ? 1.091 -3.695 10.111 1.00 94.50 112 TYR A C 1
ATOM 885 O O . TYR A 1 112 ? 0.544 -4.770 10.352 1.00 94.50 112 TYR A O 1
ATOM 893 N N . ARG A 1 113 ? 2.382 -3.479 10.361 1.00 93.06 113 ARG A N 1
ATOM 894 C CA . ARG A 1 113 ? 3.240 -4.497 10.966 1.00 93.06 113 ARG A CA 1
ATOM 895 C C . ARG A 1 113 ? 2.919 -4.667 12.460 1.00 93.06 113 ARG A C 1
ATOM 897 O O . ARG A 1 113 ? 2.387 -3.743 13.083 1.00 93.06 113 ARG A O 1
ATOM 904 N N . PRO A 1 114 ? 3.292 -5.801 13.082 1.00 88.69 114 PRO A N 1
ATOM 905 C CA . PRO A 1 114 ? 3.065 -6.028 14.512 1.00 88.69 114 PRO A CA 1
ATOM 906 C C . PRO A 1 114 ? 3.663 -4.946 15.425 1.00 88.69 114 PRO A C 1
ATOM 908 O O . PRO A 1 114 ? 3.048 -4.574 16.423 1.00 88.69 114 PRO A O 1
ATOM 911 N N . ASN A 1 115 ? 4.822 -4.391 15.055 1.00 86.50 115 ASN A N 1
ATOM 912 C CA . ASN A 1 115 ? 5.499 -3.304 15.772 1.00 86.50 115 ASN A CA 1
ATOM 913 C C . ASN A 1 115 ? 4.830 -1.928 15.592 1.00 86.50 115 ASN A C 1
ATOM 915 O O . ASN A 1 115 ? 5.184 -0.987 16.300 1.00 86.50 115 ASN A O 1
ATOM 919 N N . SER A 1 116 ? 3.871 -1.791 14.673 1.00 91.19 116 SER A N 1
ATOM 920 C CA . SER A 1 116 ? 3.226 -0.515 14.381 1.00 91.19 116 SER A CA 1
ATOM 921 C C . SER A 1 116 ? 2.534 0.061 15.609 1.00 91.19 116 SER A C 1
ATOM 923 O O . SER A 1 116 ? 1.686 -0.592 16.225 1.00 91.19 116 SER A O 1
ATOM 925 N N . LEU A 1 117 ? 2.806 1.332 15.916 1.00 86.88 117 LEU A N 1
ATOM 926 C CA . LEU A 1 117 ? 2.079 2.054 16.963 1.00 86.88 117 LEU A CA 1
ATOM 927 C C . LEU A 1 117 ? 0.571 2.057 16.698 1.00 86.88 117 LEU A C 1
ATOM 929 O O . LEU A 1 117 ? -0.228 1.969 17.634 1.00 86.88 117 LEU A O 1
ATOM 933 N N . TYR A 1 118 ? 0.173 2.127 15.425 1.00 87.19 118 TYR A N 1
ATOM 934 C CA . TYR A 1 118 ? -1.230 2.049 15.042 1.00 87.19 118 TYR A CA 1
ATOM 935 C C . TYR A 1 118 ? -1.829 0.687 15.405 1.00 87.19 118 TYR A C 1
ATOM 937 O O . TYR A 1 118 ? -2.875 0.644 16.058 1.00 87.19 118 TYR A O 1
ATOM 945 N N . ASN A 1 119 ? -1.145 -0.406 15.050 1.00 87.88 119 ASN A N 1
ATOM 946 C CA . ASN A 1 119 ? -1.602 -1.763 15.345 1.00 87.88 119 ASN A CA 1
ATOM 947 C C . ASN A 1 119 ? -1.671 -2.023 16.856 1.00 87.88 119 ASN A C 1
ATOM 949 O O . ASN A 1 1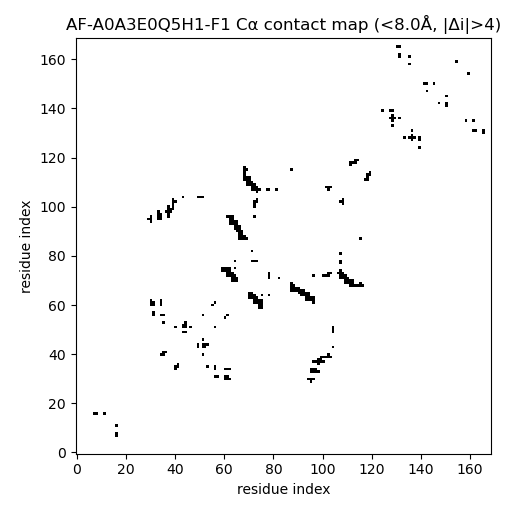19 ? -2.687 -2.490 17.362 1.00 87.88 119 ASN A O 1
ATOM 953 N N . ARG A 1 120 ? -0.651 -1.598 17.613 1.00 87.88 120 ARG A N 1
ATOM 954 C CA . ARG A 1 120 ? -0.656 -1.688 19.083 1.00 87.88 120 ARG A CA 1
ATOM 955 C C . ARG A 1 120 ? -1.858 -0.972 19.697 1.00 87.88 120 ARG A C 1
ATOM 957 O O . ARG A 1 120 ? -2.532 -1.527 20.562 1.00 87.88 120 ARG A O 1
ATOM 964 N N . ARG A 1 121 ? -2.173 0.241 19.228 1.00 88.31 121 ARG A N 1
ATOM 965 C CA . ARG A 1 121 ? -3.363 0.984 19.678 1.00 88.31 121 ARG A CA 1
ATOM 966 C C . ARG A 1 121 ? -4.660 0.296 19.247 1.00 88.31 121 ARG A C 1
ATOM 968 O O . ARG A 1 121 ? -5.645 0.361 19.977 1.00 88.31 121 ARG A O 1
ATOM 975 N N . PHE A 1 122 ? -4.698 -0.324 18.069 1.00 89.12 122 PHE A N 1
ATOM 976 C CA . PHE A 1 122 ? -5.857 -1.085 17.605 1.00 89.12 122 PHE A CA 1
ATOM 977 C C . PHE A 1 122 ? -6.132 -2.297 18.500 1.00 89.12 122 PHE A C 1
ATOM 979 O O . PHE A 1 122 ? -7.244 -2.414 19.017 1.00 89.12 122 PHE A O 1
ATOM 986 N N . GLU A 1 123 ? -5.116 -3.114 18.768 1.00 90.06 123 GLU A N 1
ATOM 987 C CA . GLU A 1 123 ? -5.222 -4.277 19.653 1.00 90.06 123 GLU A CA 1
ATOM 988 C C . GLU A 1 123 ? -5.566 -3.872 21.089 1.00 90.06 123 GLU A C 1
ATOM 990 O O . GLU A 1 123 ? -6.467 -4.449 21.696 1.00 90.06 123 GLU A O 1
ATOM 995 N N . GLN A 1 124 ? -4.964 -2.797 21.611 1.00 89.00 124 GLN A N 1
ATOM 996 C CA . GLN A 1 124 ? -5.335 -2.253 22.920 1.00 89.00 124 GLN A CA 1
ATOM 997 C C . GLN A 1 124 ? -6.825 -1.882 22.975 1.00 89.00 124 GLN A C 1
ATOM 999 O O . GLN A 1 124 ? -7.522 -2.223 23.930 1.00 89.00 124 GLN A O 1
ATOM 1004 N N . ARG A 1 125 ? -7.354 -1.217 21.940 1.00 90.69 125 ARG A N 1
ATOM 1005 C CA . ARG A 1 125 ? -8.784 -0.869 21.874 1.00 90.69 125 ARG A CA 1
ATOM 1006 C C . ARG A 1 125 ? -9.673 -2.094 21.757 1.00 90.69 125 ARG A C 1
ATOM 1008 O O . ARG A 1 125 ? -10.741 -2.117 22.364 1.00 90.69 125 ARG A O 1
ATOM 1015 N N . LYS A 1 126 ? -9.272 -3.084 20.961 1.00 90.88 126 LYS A N 1
ATOM 1016 C CA . LYS A 1 126 ? -9.994 -4.350 20.830 1.00 90.88 126 LYS A CA 1
ATOM 1017 C C . LYS A 1 126 ? -10.078 -5.042 22.189 1.00 90.88 126 LYS A C 1
ATOM 1019 O O . LYS A 1 126 ? -11.184 -5.327 22.647 1.00 90.88 126 LYS A O 1
ATOM 1024 N N . ARG A 1 127 ? -8.949 -5.148 22.894 1.00 90.38 127 ARG A N 1
ATOM 1025 C CA . ARG A 1 127 ? -8.880 -5.710 24.243 1.00 90.38 127 ARG A CA 1
ATOM 1026 C C . ARG A 1 127 ? -9.742 -4.944 25.245 1.00 90.38 127 ARG A C 1
ATOM 1028 O O . ARG A 1 127 ? -10.484 -5.559 26.002 1.00 90.38 127 ARG A O 1
ATOM 1035 N N . LEU A 1 128 ? -9.719 -3.610 25.225 1.00 89.31 128 LEU A N 1
ATOM 1036 C CA . LEU A 1 128 ? -10.584 -2.791 26.085 1.00 89.31 128 LEU A CA 1
ATOM 1037 C C . LEU A 1 128 ? -12.075 -3.018 25.794 1.00 89.31 128 LEU A C 1
ATOM 1039 O O . LEU A 1 128 ? -12.880 -3.098 26.720 1.00 89.31 128 LEU A O 1
ATOM 1043 N N . LYS A 1 129 ? -12.461 -3.157 24.520 1.00 91.00 129 LYS A N 1
ATOM 1044 C CA . LYS A 1 129 ? -13.848 -3.466 24.134 1.00 91.00 129 LYS A CA 1
ATOM 1045 C C . LYS A 1 129 ? -14.282 -4.846 24.632 1.00 91.00 129 LYS A C 1
ATOM 1047 O O . LYS A 1 129 ? -15.422 -4.986 25.070 1.00 91.00 129 LYS A O 1
ATOM 1052 N N . GLU A 1 130 ? -13.397 -5.838 24.579 1.00 90.88 130 GLU A N 1
ATOM 1053 C CA . GLU A 1 130 ? -13.632 -7.177 25.136 1.00 90.88 130 GLU A CA 1
ATOM 1054 C C . GLU A 1 130 ? -13.787 -7.120 26.659 1.00 90.88 130 GLU A C 1
ATOM 1056 O O . GLU A 1 130 ? -14.780 -7.613 27.196 1.00 90.88 130 GL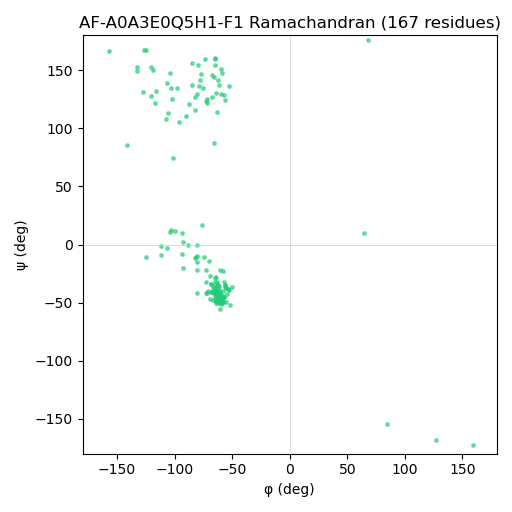U A O 1
ATOM 1061 N N . LEU A 1 131 ? -12.865 -6.437 27.346 1.00 88.31 131 LEU A N 1
ATOM 1062 C CA . LEU A 1 131 ? -12.901 -6.260 28.796 1.00 88.31 131 LEU A CA 1
ATOM 1063 C C . LEU A 1 131 ? -14.140 -5.499 29.262 1.00 88.31 131 LEU A C 1
ATOM 1065 O O . LEU A 1 131 ? -14.658 -5.810 30.322 1.00 88.31 131 LEU A O 1
ATOM 1069 N N . LEU A 1 132 ? -14.660 -4.530 28.515 1.00 86.38 132 LEU A N 1
ATOM 1070 C CA . LEU A 1 132 ? -15.884 -3.819 28.899 1.00 86.38 132 LEU A CA 1
ATOM 1071 C C . LEU A 1 132 ? -17.170 -4.593 28.555 1.00 86.38 132 LEU A C 1
ATOM 1073 O O . LEU A 1 132 ? -18.242 -4.276 29.076 1.00 86.38 132 LEU A O 1
ATOM 1077 N N . GLY A 1 133 ? -17.078 -5.621 27.709 1.00 88.19 133 GLY A N 1
ATOM 1078 C CA . GLY A 1 133 ? -18.215 -6.419 27.261 1.00 88.19 133 GLY A CA 1
ATOM 1079 C C . GLY A 1 133 ? -19.192 -5.652 26.359 1.00 88.19 133 GLY A C 1
ATOM 1080 O O . GLY A 1 133 ? -19.066 -4.452 26.105 1.00 88.19 133 GLY A O 1
ATOM 1081 N N . ARG A 1 134 ? -20.219 -6.353 25.852 1.00 87.94 134 ARG A N 1
ATOM 1082 C CA . ARG A 1 134 ? -21.165 -5.806 24.854 1.00 87.94 134 ARG A CA 1
ATOM 1083 C C . ARG A 1 134 ? -21.869 -4.522 25.309 1.00 87.94 134 ARG A C 1
ATOM 1085 O O . ARG A 1 134 ? -22.061 -3.634 24.485 1.00 87.94 134 ARG A O 1
ATOM 1092 N N . ARG A 1 135 ? -22.208 -4.409 26.598 1.00 86.88 135 ARG A N 1
ATOM 1093 C CA . ARG A 1 135 ? -22.931 -3.254 27.157 1.00 86.88 135 ARG A CA 1
ATOM 1094 C C . ARG A 1 135 ? -22.094 -1.970 27.144 1.00 86.88 135 ARG A C 1
ATOM 1096 O O . ARG A 1 135 ? -22.620 -0.921 26.800 1.00 86.88 135 ARG A O 1
ATOM 1103 N N . ASN A 1 136 ? -20.799 -2.060 27.464 1.00 87.00 136 ASN A N 1
ATOM 1104 C CA . ASN A 1 136 ? -19.947 -0.885 27.686 1.00 87.00 136 ASN A CA 1
ATOM 1105 C C . ASN A 1 136 ? -18.863 -0.685 26.613 1.00 87.00 136 ASN A C 1
ATOM 1107 O O . ASN A 1 136 ? -18.143 0.307 26.657 1.00 87.00 136 ASN A O 1
ATOM 1111 N N . ARG A 1 137 ? -18.751 -1.558 25.600 1.00 89.94 137 ARG A N 1
ATOM 1112 C CA . ARG A 1 137 ? -17.744 -1.420 24.524 1.00 89.94 137 ARG A CA 1
ATOM 1113 C C . ARG A 1 137 ? -17.812 -0.102 23.739 1.00 89.94 137 ARG A C 1
ATOM 1115 O O . ARG A 1 137 ? -16.815 0.269 23.122 1.00 89.94 137 ARG A O 1
ATOM 1122 N N . LYS A 1 138 ? -18.966 0.584 23.721 1.00 88.94 138 LYS A N 1
ATOM 1123 C CA . LYS A 1 138 ? -19.131 1.893 23.055 1.00 88.94 138 LYS A CA 1
ATOM 1124 C C . LYS A 1 138 ? -18.283 2.985 23.720 1.00 88.94 138 LYS A C 1
ATOM 1126 O O . LYS A 1 138 ? -17.694 3.786 23.003 1.00 88.94 138 LYS A O 1
ATOM 1131 N N . LEU A 1 139 ? -18.071 2.887 25.037 1.00 89.00 139 LEU A N 1
ATOM 1132 C CA . LEU A 1 139 ? -17.255 3.827 25.813 1.00 89.00 139 LEU A CA 1
ATOM 1133 C C . LEU A 1 139 ? -15.821 3.949 25.290 1.00 89.00 139 LEU A C 1
ATOM 1135 O O . LEU A 1 139 ? -15.234 5.021 25.352 1.00 89.00 139 LEU A O 1
ATOM 1139 N N . VAL A 1 140 ? -15.254 2.869 24.736 1.00 88.12 140 VAL A N 1
ATOM 1140 C CA . VAL A 1 140 ? -13.911 2.909 24.134 1.00 88.12 140 VAL A CA 1
ATOM 1141 C C . VAL A 1 140 ? -13.878 3.839 22.925 1.00 88.12 140 VAL A C 1
ATOM 1143 O O . VAL A 1 140 ? -12.872 4.496 22.709 1.00 88.12 140 VAL A O 1
ATOM 1146 N N . GLY A 1 141 ? -14.948 3.880 22.125 1.00 86.81 141 GLY A N 1
ATOM 1147 C CA . GLY A 1 141 ? -15.050 4.788 20.981 1.00 86.81 141 GLY A CA 1
ATOM 1148 C C . GLY A 1 141 ? -15.272 6.234 21.416 1.00 86.81 141 GLY A C 1
ATOM 1149 O O . GLY A 1 141 ? -14.624 7.130 20.883 1.00 86.81 141 GLY A O 1
ATOM 1150 N N . ASP A 1 142 ? -16.124 6.446 22.418 1.00 86.44 142 ASP A N 1
ATOM 1151 C CA . ASP A 1 142 ? -16.419 7.781 22.951 1.00 86.44 142 ASP A CA 1
ATOM 1152 C C . ASP A 1 142 ? -15.169 8.408 23.588 1.00 86.44 142 ASP A C 1
ATOM 1154 O O . ASP A 1 142 ? -14.836 9.560 23.312 1.00 86.44 142 ASP A O 1
ATOM 1158 N N . ALA A 1 143 ? -14.380 7.615 24.320 1.00 87.19 143 ALA A N 1
ATOM 1159 C CA . ALA A 1 143 ? -13.102 8.042 24.891 1.00 87.19 143 ALA A CA 1
ATOM 1160 C C . ALA A 1 143 ? -12.064 8.479 23.842 1.00 87.19 143 ALA A C 1
ATOM 1162 O O . ALA A 1 143 ? -11.137 9.210 24.172 1.00 87.19 143 ALA A O 1
ATOM 1163 N N . GLN A 1 144 ? -12.182 8.043 22.581 1.00 86.19 144 GLN A N 1
ATOM 1164 C CA . GLN A 1 144 ? -11.284 8.502 21.514 1.00 86.19 144 GLN A CA 1
ATOM 1165 C C . GLN A 1 144 ? -11.664 9.870 20.952 1.00 86.19 144 GLN A C 1
ATOM 1167 O O . GLN A 1 144 ? -10.830 10.509 20.315 1.00 86.19 144 GLN A O 1
ATOM 1172 N N . ARG A 1 145 ? -12.924 10.281 21.113 1.00 85.69 145 ARG A N 1
ATOM 1173 C CA . ARG A 1 145 ? -13.467 11.512 20.524 1.00 85.69 145 ARG A CA 1
ATOM 1174 C C . ARG A 1 145 ? -13.372 12.703 21.467 1.00 85.69 145 ARG A C 1
ATOM 1176 O O . ARG A 1 145 ? -13.434 13.839 21.010 1.00 85.69 145 ARG A O 1
ATOM 1183 N N . HIS A 1 146 ? -13.229 12.443 22.762 1.00 84.69 146 HIS A N 1
ATOM 1184 C CA . HIS A 1 146 ? -13.285 13.454 23.805 1.00 84.69 146 HIS A CA 1
ATOM 1185 C C . HIS A 1 146 ? -11.984 13.514 24.603 1.00 84.69 146 HIS A C 1
ATOM 1187 O O . HIS A 1 146 ? -11.265 12.525 24.744 1.00 84.69 146 HIS A O 1
ATOM 1193 N N . THR A 1 147 ? -11.690 14.688 25.163 1.00 85.19 147 THR A N 1
ATOM 1194 C CA . THR A 1 147 ? -10.645 14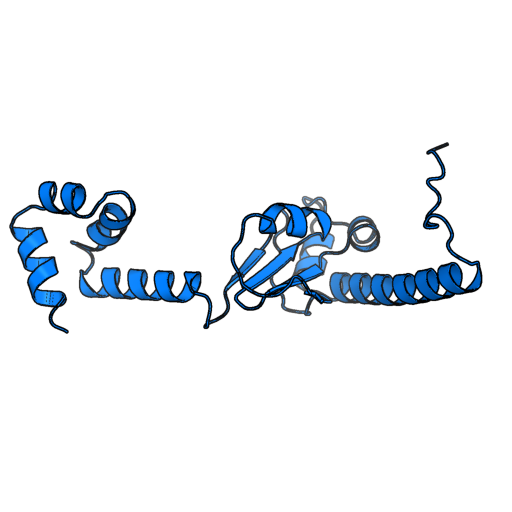.815 26.181 1.00 85.19 147 THR A CA 1
ATOM 1195 C C . THR A 1 147 ? -11.051 14.033 27.429 1.00 85.19 147 THR A C 1
ATOM 1197 O O . THR A 1 147 ? -12.231 13.756 27.651 1.00 85.19 147 THR A O 1
ATOM 1200 N N . LYS A 1 148 ? -10.081 13.691 28.284 1.00 83.31 148 LYS A N 1
ATOM 1201 C CA . LYS A 1 148 ? -10.356 12.943 29.520 1.00 83.31 148 LYS A CA 1
ATOM 1202 C C . LYS A 1 148 ? -11.419 13.627 30.389 1.00 83.31 148 LYS A C 1
ATOM 1204 O O . LYS A 1 148 ? -12.287 12.932 30.899 1.00 83.31 148 LYS A O 1
ATOM 1209 N N . ALA A 1 149 ? -11.355 14.952 30.542 1.00 84.81 149 ALA A N 1
ATOM 1210 C CA . ALA A 1 149 ? -12.318 15.715 31.340 1.00 84.81 149 ALA A CA 1
ATOM 1211 C C . ALA A 1 149 ? -13.745 15.554 30.794 1.00 84.81 149 ALA A C 1
ATOM 1213 O O . ALA A 1 149 ? -14.610 15.027 31.488 1.00 84.81 149 ALA A O 1
ATOM 1214 N N . VAL A 1 150 ? -13.935 15.860 29.506 1.00 85.25 150 VAL A N 1
ATOM 1215 C CA . VAL A 1 150 ? -15.235 15.750 28.827 1.00 85.25 150 VAL A CA 1
ATOM 1216 C C . VAL A 1 150 ? -15.750 14.312 28.846 1.00 85.25 150 VAL A C 1
ATOM 1218 O O . VAL A 1 150 ? -16.929 14.075 29.077 1.00 85.25 150 VAL A O 1
ATOM 1221 N N . PHE A 1 151 ? -14.884 13.322 28.633 1.00 86.38 151 PHE A N 1
ATOM 1222 C CA . PHE A 1 151 ? -15.290 11.921 28.685 1.00 86.38 151 PHE A CA 1
ATOM 1223 C C . PHE A 1 151 ? -15.811 11.523 30.072 1.00 86.38 151 PHE A C 1
ATOM 1225 O O . PHE A 1 151 ? -16.832 10.849 30.160 1.00 86.38 151 PHE A O 1
ATOM 1232 N N . LEU A 1 152 ? -15.136 11.943 31.148 1.00 84.44 152 LEU A N 1
ATOM 1233 C CA . LEU A 1 152 ? -15.522 11.594 32.518 1.00 84.44 152 LEU A CA 1
ATOM 1234 C C . LEU A 1 152 ? -16.845 12.242 32.948 1.00 84.44 152 LEU A C 1
ATOM 1236 O O . LEU A 1 152 ? -17.607 11.599 33.671 1.00 84.44 152 LEU A O 1
ATOM 1240 N N . GLU A 1 153 ? -17.132 13.459 32.481 1.00 83.81 153 GLU A N 1
ATOM 1241 C CA . GLU A 1 153 ? -18.390 14.173 32.752 1.00 83.81 153 GLU A CA 1
ATOM 1242 C C . GLU A 1 153 ? -19.619 13.450 32.180 1.00 83.81 153 GLU A C 1
ATOM 1244 O O . GLU A 1 153 ? -20.681 13.450 32.797 1.00 83.81 153 GLU A O 1
ATOM 1249 N N . HIS A 1 154 ? -19.476 12.774 31.036 1.00 80.19 154 HIS A N 1
ATOM 1250 C CA . HIS A 1 154 ? -20.583 12.084 30.361 1.00 80.19 154 HIS A CA 1
ATOM 1251 C C . HIS A 1 154 ? -20.804 10.635 30.833 1.00 80.19 154 HIS A C 1
ATOM 1253 O O . HIS A 1 154 ? -21.703 9.952 30.332 1.00 80.19 154 HIS A O 1
ATOM 1259 N N . LEU A 1 155 ? -20.001 10.127 31.776 1.00 82.88 155 LEU A N 1
ATOM 1260 C CA . LEU A 1 155 ? -20.162 8.764 32.284 1.00 82.88 155 LEU A CA 1
ATOM 1261 C C . LEU A 1 155 ? -21.245 8.693 33.362 1.00 82.88 155 LEU A C 1
ATOM 1263 O O . LEU A 1 155 ? -21.154 9.331 34.407 1.00 82.88 155 LEU A O 1
ATOM 1267 N N . THR A 1 156 ? -22.210 7.794 33.176 1.00 80.19 156 THR A N 1
ATOM 1268 C CA . THR A 1 156 ? -23.131 7.402 34.254 1.00 80.19 156 THR A CA 1
ATOM 1269 C C . THR A 1 156 ? -22.379 6.685 35.383 1.00 80.19 156 THR A C 1
ATOM 1271 O O . THR A 1 156 ? -21.369 6.019 35.142 1.00 80.19 156 THR A O 1
ATOM 1274 N N . GLN A 1 157 ? -22.902 6.724 36.613 1.00 75.62 157 GLN A N 1
ATOM 1275 C CA . GLN A 1 157 ? -22.295 6.038 37.768 1.00 75.62 157 GLN A CA 1
ATOM 1276 C C . GLN A 1 157 ? -22.038 4.539 37.505 1.00 75.62 157 GLN A C 1
ATOM 1278 O O . GLN A 1 157 ? -20.991 3.997 37.862 1.00 75.62 157 GLN A O 1
ATOM 1283 N N . THR A 1 158 ? -22.953 3.858 36.804 1.00 72.44 158 THR A N 1
ATOM 1284 C CA . THR A 1 158 ? -22.793 2.443 36.425 1.00 72.44 158 THR A CA 1
ATOM 1285 C C . THR A 1 158 ? -21.632 2.227 35.449 1.00 72.44 158 THR A C 1
ATOM 1287 O O . THR A 1 158 ? -20.912 1.230 35.548 1.00 72.44 158 THR A O 1
ATOM 1290 N N . GLN A 1 159 ? -21.425 3.153 34.510 1.00 79.25 159 GLN A N 1
ATOM 1291 C CA . GLN A 1 159 ? -20.306 3.099 33.570 1.00 79.25 159 GLN A CA 1
ATOM 1292 C C . GLN A 1 159 ? -18.983 3.409 34.275 1.00 79.25 159 GLN A C 1
ATOM 1294 O O . GLN A 1 159 ? -18.028 2.662 34.071 1.00 79.25 159 GLN A O 1
ATOM 1299 N N . GLN A 1 160 ? -18.953 4.408 35.166 1.00 77.25 160 GLN A N 1
ATOM 1300 C CA . GLN A 1 160 ? -17.780 4.742 35.984 1.00 77.25 160 GLN A CA 1
ATOM 1301 C C . GLN A 1 160 ? -17.290 3.526 36.784 1.00 77.25 160 GLN A C 1
ATOM 1303 O O . GLN A 1 160 ? -16.114 3.156 36.688 1.00 77.25 160 GLN A O 1
ATOM 1308 N N . HIS A 1 161 ? -18.198 2.831 37.480 1.00 73.75 161 HIS A N 1
ATOM 1309 C CA . HIS A 1 161 ? -17.874 1.604 38.214 1.00 73.75 161 HIS A CA 1
ATOM 1310 C C . HIS A 1 161 ? -17.351 0.477 37.311 1.00 73.75 161 HIS A C 1
ATOM 1312 O O . HIS A 1 161 ? -16.427 -0.244 37.699 1.00 73.75 161 HIS A O 1
ATOM 1318 N N . ALA A 1 162 ? -17.908 0.317 36.106 1.00 70.81 162 ALA A N 1
ATOM 1319 C CA . ALA A 1 162 ? -17.460 -0.701 35.157 1.00 70.81 162 ALA A CA 1
ATOM 1320 C C . ALA A 1 162 ? -16.040 -0.431 34.631 1.00 70.81 162 ALA A C 1
ATOM 1322 O O . ALA A 1 162 ? -15.255 -1.372 34.500 1.00 70.81 162 ALA A O 1
ATOM 1323 N N . THR A 1 163 ? -15.689 0.835 34.386 1.00 70.50 163 THR A N 1
ATOM 1324 C CA . THR A 1 163 ? -14.321 1.241 34.023 1.00 70.50 163 THR A CA 1
ATOM 1325 C C . THR A 1 163 ? -13.331 1.081 35.179 1.00 70.50 163 THR A C 1
ATOM 1327 O O . THR A 1 163 ? -12.230 0.583 34.964 1.00 70.50 163 THR A O 1
ATOM 1330 N N . GLN A 1 164 ? -13.710 1.426 36.414 1.00 70.69 164 GLN A N 1
ATOM 1331 C CA . GLN A 1 164 ? -12.810 1.346 37.574 1.00 70.69 164 GLN A CA 1
ATOM 1332 C C . GLN A 1 164 ? -12.510 -0.094 38.014 1.00 70.69 164 GLN A C 1
ATOM 1334 O O . GLN A 1 164 ? -11.365 -0.413 38.329 1.00 70.69 164 GLN A O 1
ATOM 1339 N N . ARG A 1 165 ? -13.510 -0.990 38.007 1.00 60.19 165 ARG A N 1
ATOM 1340 C CA . ARG A 1 165 ? -13.325 -2.395 38.419 1.00 60.19 165 ARG A CA 1
ATOM 1341 C C . ARG A 1 165 ? -12.387 -3.183 37.506 1.00 60.19 165 ARG A C 1
ATOM 1343 O O . ARG A 1 165 ? -11.767 -4.134 37.965 1.00 60.19 165 ARG A O 1
ATOM 1350 N N . ARG A 1 166 ? -12.308 -2.819 36.223 1.00 58.69 166 ARG A N 1
ATOM 1351 C CA . ARG A 1 166 ? -11.582 -3.590 35.199 1.00 58.69 166 ARG A CA 1
ATOM 1352 C C . ARG A 1 166 ? -10.260 -2.959 34.757 1.00 58.69 166 ARG A C 1
ATOM 1354 O O . ARG A 1 166 ? -9.559 -3.574 33.971 1.00 58.69 166 ARG A O 1
ATOM 1361 N N . SER A 1 167 ? -9.917 -1.778 35.279 1.00 51.69 167 SER A N 1
ATOM 1362 C CA . SER A 1 167 ? -8.634 -1.098 35.032 1.00 51.69 167 SER A CA 1
ATOM 1363 C C . SER A 1 167 ? -7.557 -1.412 36.088 1.00 51.69 167 SER A C 1
ATOM 1365 O O . SER A 1 167 ? -6.479 -0.829 36.034 1.00 51.69 167 SER A O 1
ATOM 1367 N N . ARG A 1 168 ? -7.858 -2.279 37.070 1.00 49.16 168 ARG A N 1
ATOM 1368 C CA . ARG A 1 168 ? -6.933 -2.741 38.129 1.00 49.16 168 ARG A CA 1
ATOM 1369 C C . ARG A 1 168 ? -6.198 -4.053 37.787 1.00 49.16 168 ARG A C 1
ATOM 1371 O O . ARG A 1 168 ? -5.560 -4.623 38.665 1.00 49.16 168 ARG A O 1
ATOM 1378 N N . TYR A 1 169 ? -6.294 -4.509 36.541 1.00 40.25 169 TYR A N 1
ATOM 1379 C CA . TYR A 1 169 ? -5.577 -5.654 35.973 1.00 40.25 169 TYR A CA 1
ATOM 1380 C C . TYR A 1 169 ? -4.902 -5.217 34.674 1.00 40.25 169 TYR A C 1
ATOM 1382 O O . TYR A 1 169 ? -3.884 -5.839 34.312 1.00 40.25 169 TYR A O 1
#

Mean predicted aligned error: 8.0 Å

Radius of gyration: 23.64 Å; Cα contacts (8 Å, |Δi|>4): 186; chains: 1; bounding box: 51×32×69 Å

Solvent-accessible surface area (backbone atoms only — not comparable to full-atom values): 9678 Å² total; per-residue (Å²): 129,81,81,84,74,74,90,68,60,88,92,56,50,70,67,58,48,50,56,47,52,55,52,50,52,54,51,51,50,50,30,30,54,26,25,66,60,11,52,44,50,47,54,40,43,72,33,87,91,45,97,42,38,71,69,50,36,66,75,56,28,42,29,27,35,38,35,72,20,30,32,39,28,30,38,60,71,62,40,55,64,73,45,69,87,56,90,37,70,60,68,77,42,86,40,58,32,48,49,83,50,75,63,56,98,85,48,73,36,76,50,68,35,86,86,11,70,66,44,50,53,48,52,51,50,52,51,51,27,60,74,48,32,89,90,45,30,63,54,63,59,51,53,71,76,39,56,72,68,63,41,59,73,74,49,51,73,72,53,49,52,57,54,60,72,65,70,79,118

pLDDT: mean 89.16, std 11.17, range [40.25, 98.25]

Sequence (169 aa):
MPPHHSLRFPEETEEAFRARVERVAVIARVLVEACLANHCVQELINDPELPYTERNCRQSPTVRLEYEQAVAIGELGTCLAATKSKHWGAGPWVMPLRPDDPVDAFRVGYIYRPNSLYNRRFEQRKRLKELLGRRNRKLVGDAQRHTKAVFLEHLTQTQQHATQRRSRY